Protein AF-A0A9X8HFH2-F1 (afdb_monomer_lite)

Secondary structure (DSSP, 8-state):
--HHHHHHHHHHHHHHHH---SPPP--EEEEETTEEEEE-TT-----TTSPPPPEEEE-SS-HHHHHHHHHHTT-TTEEEEEES--HHHHHHHHHHHHHSTTTEEEE--S---HHHHHHHHHHSSEEE--------PPP-

Foldseek 3Di:
DVVVVVVVVVVVVVVVVVPPPDDADAAEFEDDPLWTFAFDVVQDDPDPPGDPTHTPDTDPDALLVVLLVCVVVVRAAHEYEYEDADPSSLVSVLSSLVSHFLRYEYEYDLCNDPVCVVVNCRSYVYYDYDDPPPPPDDDD

Sequence (140 aa):
MKSLHFWHRVFVHWATAVLDRTMKFRPCIDIHAGVVKQIVGSTLSDDKDAAGPVTNFVSTLRSADYAAMYKRDGLTGGHIIMLGTSEANERAALEALDAFPMGMQIGGASTVPRSSHLTILQAASRVRIVAATSTAGPAM

Organism: Aphanomyces astaci (NCBI:txid112090)

Radius of gyration: 19.95 Å; chains: 1; bounding box: 45×39×64 Å

pLDDT: mean 72.1, std 19.14, range [32.59, 97.5]

InterPro domains:
  IPR011060 Ribulose-phosphate binding barrel [SSF51366] (23-108)
  IPR013785 Aldolase-type TIM barrel [G3DSA:3.20.20.70] (23-138)
  IPR044524 Histidine biosynthesis, HisA-like [PTHR43090] (23-112)

Structure (mmCIF, N/CA/C/O backbone):
data_AF-A0A9X8HFH2-F1
#
_entry.id   AF-A0A9X8HFH2-F1
#
loop_
_atom_site.group_PDB
_atom_site.id
_atom_site.type_symbol
_atom_site.label_atom_id
_atom_site.label_alt_id
_atom_site.label_comp_id
_atom_site.label_asym_id
_atom_site.label_entity_id
_atom_site.label_seq_id
_atom_site.pdbx_PDB_ins_code
_atom_site.Cartn_x
_atom_site.Cartn_y
_atom_site.Cartn_z
_atom_site.occupancy
_atom_site.B_iso_or_equiv
_atom_site.auth_seq_id
_atom_site.auth_comp_id
_atom_site.auth_asym_id
_atom_site.auth_atom_id
_atom_site.pdbx_PDB_model_num
ATOM 1 N N . MET A 1 1 ? -10.003 6.896 53.607 1.00 53.56 1 MET A N 1
ATOM 2 C CA . MET A 1 1 ? -10.725 6.992 52.310 1.00 53.56 1 MET A CA 1
ATOM 3 C C . MET A 1 1 ? -9.822 7.086 51.059 1.00 53.56 1 MET A C 1
ATOM 5 O O . MET A 1 1 ? -10.354 7.128 49.957 1.00 53.56 1 MET A O 1
ATOM 9 N N . LYS A 1 2 ? -8.477 7.050 51.170 1.00 52.19 2 LYS A N 1
ATOM 10 C CA . LYS A 1 2 ? -7.551 7.067 50.009 1.00 52.19 2 LYS A CA 1
ATOM 11 C C . LYS A 1 2 ? -7.217 5.674 49.436 1.00 52.19 2 LYS A C 1
ATOM 13 O O . LYS A 1 2 ? -6.871 5.565 48.269 1.00 52.19 2 LYS A O 1
ATOM 18 N N . SER A 1 3 ? -7.378 4.615 50.235 1.00 55.03 3 SER A N 1
ATOM 19 C CA . SER A 1 3 ? -7.069 3.230 49.834 1.00 55.03 3 SER A CA 1
ATOM 20 C C . SER A 1 3 ? -8.091 2.656 48.839 1.00 55.03 3 SER A C 1
ATOM 22 O O . SER A 1 3 ? -7.709 2.092 47.821 1.00 55.03 3 SER A O 1
ATOM 24 N N . LEU A 1 4 ? -9.393 2.899 49.037 1.00 54.16 4 LEU A N 1
ATOM 25 C CA . LEU A 1 4 ? -10.443 2.347 48.166 1.00 54.16 4 LEU A CA 1
ATOM 26 C C . LEU A 1 4 ? -10.388 2.899 46.721 1.00 54.16 4 LEU A C 1
ATOM 28 O O . LEU A 1 4 ? -10.638 2.171 45.767 1.00 54.16 4 LEU A O 1
ATOM 32 N N . HIS A 1 5 ? -9.963 4.157 46.548 1.00 56.22 5 HIS A N 1
ATOM 33 C CA . HIS A 1 5 ? -9.741 4.771 45.230 1.00 56.22 5 HIS A CA 1
ATOM 34 C C . HIS A 1 5 ? -8.513 4.214 44.492 1.00 56.22 5 HIS A C 1
ATOM 36 O O . HIS A 1 5 ? -8.481 4.219 43.260 1.00 56.22 5 HIS A O 1
ATOM 42 N N . PHE A 1 6 ? -7.505 3.732 45.225 1.00 56.28 6 PHE A N 1
ATOM 43 C CA . PHE A 1 6 ? -6.305 3.138 44.636 1.00 56.28 6 PHE A CA 1
ATOM 44 C C . PHE A 1 6 ? -6.617 1.761 44.038 1.00 56.28 6 PHE A C 1
ATOM 46 O O . PHE A 1 6 ? -6.304 1.504 42.877 1.00 56.28 6 PHE A O 1
ATOM 53 N N . TRP A 1 7 ? -7.342 0.924 44.783 1.00 53.56 7 TRP A N 1
ATOM 54 C CA . TRP A 1 7 ? -7.751 -0.405 44.323 1.00 53.56 7 TRP A CA 1
ATOM 55 C C . TRP A 1 7 ? -8.722 -0.357 43.135 1.00 53.56 7 TRP A C 1
ATOM 57 O O . TRP A 1 7 ? -8.598 -1.167 42.219 1.00 53.56 7 TRP A O 1
ATOM 67 N N . HIS A 1 8 ? -9.611 0.641 43.074 1.00 54.12 8 HIS A N 1
ATOM 68 C CA . HIS A 1 8 ? -10.516 0.811 41.932 1.00 54.12 8 HIS A CA 1
ATOM 69 C C . HIS A 1 8 ? -9.765 1.172 40.631 1.00 54.12 8 HIS A C 1
ATOM 71 O O . HIS A 1 8 ? -10.077 0.634 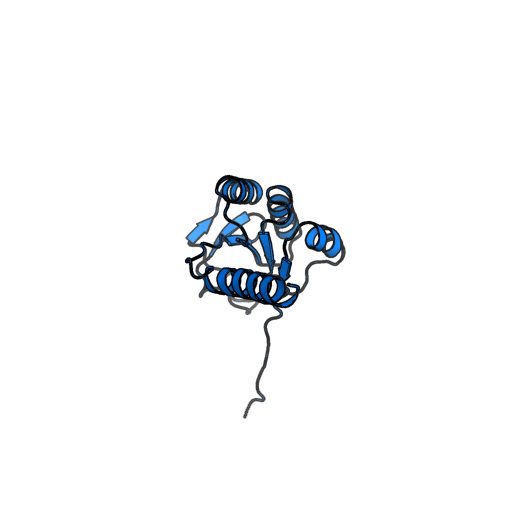39.571 1.00 54.12 8 HIS A O 1
ATOM 77 N N . ARG A 1 9 ? -8.715 2.013 40.693 1.00 53.88 9 ARG A N 1
ATOM 78 C CA . ARG A 1 9 ? -7.888 2.344 39.509 1.00 53.88 9 ARG A CA 1
ATOM 79 C C . ARG A 1 9 ? -7.046 1.165 39.024 1.00 53.88 9 ARG A C 1
ATOM 81 O O . ARG A 1 9 ? -6.927 0.984 37.815 1.00 53.88 9 ARG A O 1
ATOM 88 N N . VAL A 1 10 ? -6.488 0.364 39.934 1.00 57.34 10 VAL A N 1
ATOM 89 C CA . VAL A 1 10 ? -5.696 -0.826 39.568 1.00 57.34 10 VAL A CA 1
ATOM 90 C C . VAL A 1 10 ? -6.580 -1.882 38.900 1.00 57.34 10 VAL A C 1
ATOM 92 O O . VAL A 1 10 ? -6.187 -2.445 37.882 1.00 57.34 10 VAL A O 1
ATOM 95 N N . PHE A 1 11 ? -7.802 -2.093 39.395 1.00 50.78 11 PHE A N 1
ATOM 96 C CA . PHE A 1 11 ? -8.720 -3.084 38.828 1.00 50.78 11 PHE A CA 1
ATOM 97 C C . PHE A 1 11 ? -9.225 -2.696 37.428 1.00 50.78 11 PHE A C 1
ATOM 99 O O . PHE A 1 11 ? -9.243 -3.533 36.530 1.00 50.78 11 PHE A O 1
ATOM 106 N N . VAL A 1 12 ? -9.557 -1.419 37.199 1.00 55.25 12 VAL A N 1
ATOM 107 C CA . VAL A 1 12 ? -10.001 -0.932 35.877 1.00 55.25 12 VAL A CA 1
ATOM 108 C C . VAL A 1 12 ? -8.883 -1.023 34.832 1.00 55.25 12 VAL A C 1
ATOM 110 O O . VAL A 1 12 ? -9.146 -1.415 33.694 1.00 55.25 12 VAL A O 1
ATOM 113 N N . HIS A 1 13 ? -7.635 -0.716 35.206 1.00 51.09 13 HIS A N 1
ATOM 114 C CA . HIS A 1 13 ? -6.486 -0.798 34.295 1.00 51.09 13 HIS A CA 1
ATOM 115 C C . HIS A 1 13 ? -6.073 -2.252 33.999 1.00 51.09 13 HIS A C 1
ATOM 117 O O . HIS A 1 13 ? -5.651 -2.566 32.888 1.00 51.09 13 HIS A O 1
ATOM 123 N N . TRP A 1 14 ? -6.244 -3.164 34.964 1.00 45.94 14 TRP A N 1
ATOM 124 C CA . TRP A 1 14 ? -5.985 -4.592 34.761 1.00 45.94 14 TRP A CA 1
ATOM 125 C C . TRP A 1 14 ? -7.079 -5.261 33.912 1.00 45.94 14 TRP A C 1
ATOM 127 O O . TRP A 1 14 ? -6.773 -6.022 32.998 1.00 45.94 14 TRP A O 1
ATOM 137 N N . ALA A 1 15 ? -8.352 -4.913 34.130 1.00 45.50 15 ALA A N 1
ATOM 138 C CA . ALA A 1 15 ? -9.476 -5.431 33.346 1.00 45.50 15 ALA A CA 1
ATOM 139 C C . ALA A 1 15 ? -9.436 -4.991 31.869 1.00 45.50 15 ALA A C 1
ATOM 141 O O . ALA A 1 15 ? -9.790 -5.772 30.989 1.00 45.50 15 ALA A O 1
ATOM 142 N N . THR A 1 16 ? -8.953 -3.778 31.569 1.00 49.84 16 THR A N 1
ATOM 143 C CA . THR A 1 16 ? -8.787 -3.310 30.177 1.00 49.84 16 THR A CA 1
ATOM 144 C C . THR A 1 16 ? -7.655 -4.026 29.440 1.00 49.84 16 THR A C 1
ATOM 146 O O . THR A 1 16 ? -7.790 -4.299 28.250 1.00 49.84 16 THR A O 1
ATOM 149 N N . ALA A 1 17 ? -6.575 -4.404 30.130 1.00 51.22 17 ALA A N 1
ATOM 150 C CA . ALA A 1 17 ? -5.458 -5.132 29.525 1.00 51.22 17 ALA A CA 1
ATOM 151 C C . ALA A 1 17 ? -5.805 -6.586 29.134 1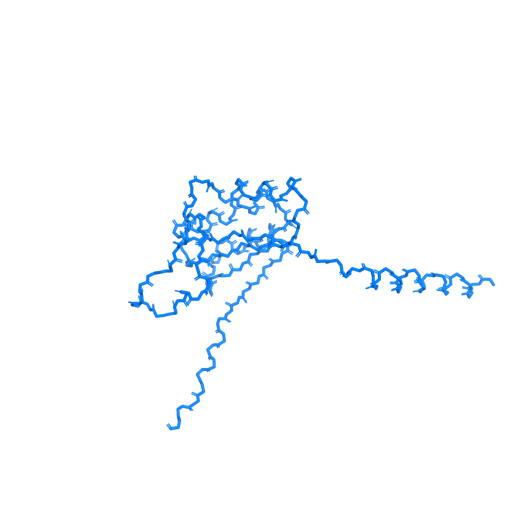.00 51.22 17 ALA A C 1
ATOM 153 O O . ALA A 1 17 ? -5.145 -7.170 28.276 1.00 51.22 17 ALA A O 1
ATOM 154 N N . VAL A 1 18 ? -6.845 -7.176 29.733 1.00 51.81 18 VAL A N 1
ATOM 155 C CA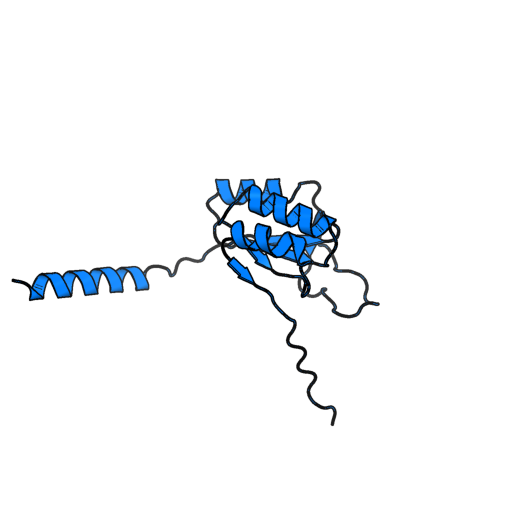 . VAL A 1 18 ? -7.257 -8.574 29.494 1.00 51.81 18 VAL A CA 1
ATOM 156 C C . VAL A 1 18 ? -8.277 -8.713 28.345 1.00 51.81 18 VAL A C 1
ATOM 158 O O . VAL A 1 18 ? -8.477 -9.819 27.841 1.00 51.81 18 VAL A O 1
ATOM 161 N N . LEU A 1 19 ? -8.882 -7.615 27.871 1.00 52.91 19 LEU A N 1
ATOM 162 C CA . LEU A 1 19 ? -10.032 -7.647 26.949 1.00 52.91 19 LEU A CA 1
ATOM 163 C C . LEU A 1 19 ? -9.708 -7.565 25.446 1.00 52.91 19 LEU A C 1
ATOM 165 O O . LEU A 1 19 ? -10.607 -7.745 24.629 1.00 52.91 19 LEU A O 1
ATOM 169 N N . ASP A 1 20 ? -8.454 -7.375 25.036 1.00 58.47 20 ASP A N 1
ATOM 170 C CA . ASP A 1 20 ? -8.099 -7.308 23.609 1.00 58.47 20 ASP A CA 1
ATOM 171 C C . ASP A 1 20 ? -7.672 -8.677 23.043 1.00 58.47 20 ASP A C 1
ATOM 173 O O . ASP A 1 20 ? -6.556 -8.863 22.565 1.00 58.47 20 ASP A O 1
ATOM 177 N N . ARG A 1 21 ? -8.561 -9.677 23.143 1.00 62.81 21 ARG A N 1
ATOM 178 C CA . ARG A 1 21 ? -8.385 -11.021 22.543 1.00 62.81 21 ARG A CA 1
ATOM 179 C C . ARG A 1 21 ? -9.215 -11.229 21.272 1.00 62.81 21 ARG A C 1
ATOM 181 O O . ARG A 1 21 ? -9.457 -12.364 20.868 1.00 62.81 21 ARG A O 1
ATOM 188 N N . THR A 1 22 ? -9.691 -10.153 20.650 1.00 74.19 22 THR A N 1
ATOM 189 C CA . THR A 1 22 ? -10.434 -10.249 19.387 1.00 74.19 22 THR A CA 1
ATOM 190 C C . THR A 1 22 ? -9.459 -10.442 18.225 1.00 74.19 22 THR A C 1
ATOM 192 O O . THR A 1 22 ? -8.397 -9.821 18.182 1.00 74.19 22 THR A O 1
ATOM 195 N N . MET A 1 23 ? -9.787 -11.337 17.288 1.00 79.31 23 MET A N 1
ATOM 196 C CA . MET A 1 23 ? -8.996 -11.512 16.068 1.00 79.31 23 MET A CA 1
ATOM 197 C C . MET A 1 23 ? -8.991 -10.199 15.283 1.00 79.31 23 MET A C 1
ATOM 199 O O . MET A 1 23 ? -10.046 -9.688 14.913 1.00 79.31 23 MET A O 1
ATOM 203 N N . LYS A 1 24 ? -7.798 -9.653 15.029 1.00 80.69 24 LYS A N 1
ATOM 204 C CA . LYS A 1 24 ? -7.621 -8.405 14.281 1.00 80.69 24 LYS A CA 1
ATOM 205 C C . LYS A 1 24 ? -7.209 -8.706 12.856 1.00 80.69 24 LYS A C 1
ATOM 207 O O . LYS A 1 24 ? -6.130 -9.248 12.620 1.00 80.69 24 LYS A O 1
ATOM 212 N N . PHE A 1 25 ? -8.043 -8.297 11.911 1.00 87.00 25 PHE A N 1
ATOM 213 C CA . PHE A 1 25 ? -7.649 -8.261 10.513 1.00 87.00 25 PHE A CA 1
ATOM 214 C C . PHE A 1 25 ? -6.628 -7.136 10.302 1.00 87.00 25 PHE A C 1
ATOM 216 O O . PHE A 1 25 ? -6.873 -5.994 10.688 1.00 87.00 25 PHE A O 1
ATOM 223 N N . ARG A 1 26 ? -5.472 -7.459 9.713 1.00 88.62 26 ARG A N 1
ATOM 224 C CA . ARG A 1 26 ? -4.405 -6.493 9.418 1.00 88.62 26 ARG A CA 1
ATOM 225 C C . ARG A 1 26 ? -4.166 -6.462 7.910 1.00 88.62 26 ARG A C 1
ATOM 227 O O . ARG A 1 26 ? -3.541 -7.393 7.406 1.00 88.62 26 ARG A O 1
ATOM 234 N N . PRO A 1 27 ? -4.647 -5.435 7.194 1.00 91.62 27 PRO A N 1
ATOM 235 C CA . PRO A 1 27 ? -4.535 -5.405 5.741 1.00 91.62 27 PRO A CA 1
ATOM 236 C C . PRO A 1 27 ? -3.077 -5.283 5.271 1.00 91.62 27 PRO A C 1
ATOM 238 O O . PRO A 1 27 ? -2.254 -4.690 5.971 1.00 91.62 27 PRO A O 1
ATOM 241 N N . CYS A 1 28 ? -2.776 -5.810 4.081 1.00 91.12 28 CYS A N 1
ATOM 242 C CA . CYS A 1 28 ? -1.479 -5.676 3.408 1.00 91.12 28 CYS A CA 1
ATOM 243 C C . CYS A 1 28 ? -1.613 -4.872 2.104 1.00 91.12 28 CYS A C 1
ATOM 245 O O . CYS A 1 28 ? -2.639 -4.957 1.425 1.00 91.12 28 CYS A O 1
ATOM 247 N N . ILE A 1 29 ? -0.572 -4.121 1.744 1.00 92.88 29 ILE A N 1
ATOM 248 C CA . ILE A 1 29 ? -0.342 -3.571 0.404 1.00 92.88 29 ILE A CA 1
ATOM 249 C C . ILE A 1 29 ? 1.079 -3.968 -0.007 1.00 92.88 29 ILE A C 1
ATOM 251 O O . ILE A 1 29 ? 2.039 -3.316 0.409 1.00 92.88 29 ILE A O 1
ATOM 255 N N . ASP A 1 30 ? 1.224 -5.022 -0.813 1.00 91.88 30 ASP A N 1
ATOM 256 C CA . ASP A 1 30 ? 2.522 -5.382 -1.391 1.00 91.88 30 ASP A CA 1
ATOM 257 C C . ASP A 1 30 ? 2.756 -4.572 -2.673 1.00 91.88 30 ASP A C 1
ATOM 259 O O . ASP A 1 30 ? 1.922 -4.547 -3.582 1.00 91.88 30 ASP A O 1
ATOM 263 N N . ILE A 1 31 ? 3.897 -3.892 -2.749 1.00 90.69 31 ILE A N 1
ATOM 264 C CA . ILE A 1 31 ? 4.271 -3.000 -3.848 1.00 90.69 31 ILE A CA 1
ATOM 265 C C . ILE A 1 31 ? 5.515 -3.554 -4.530 1.00 90.69 31 ILE A C 1
ATOM 267 O O . ILE A 1 31 ? 6.553 -3.749 -3.896 1.00 90.69 31 ILE A O 1
ATOM 271 N N . HIS A 1 32 ? 5.438 -3.755 -5.843 1.00 88.69 32 HIS A N 1
ATOM 272 C CA . HIS A 1 32 ? 6.580 -4.164 -6.652 1.00 88.69 32 HIS A CA 1
ATOM 273 C C . HIS A 1 32 ? 6.527 -3.511 -8.034 1.00 88.69 32 HIS A C 1
ATOM 275 O O . HIS A 1 32 ? 5.503 -3.586 -8.710 1.00 88.69 32 HIS A O 1
ATOM 281 N N . ALA A 1 33 ? 7.634 -2.899 -8.463 1.00 88.50 33 ALA A N 1
ATOM 282 C CA . ALA A 1 33 ? 7.728 -2.095 -9.685 1.00 88.50 33 ALA A CA 1
ATOM 283 C C . ALA A 1 33 ? 6.658 -0.981 -9.773 1.00 88.50 33 ALA A C 1
ATOM 285 O O . ALA A 1 33 ? 6.091 -0.727 -10.832 1.00 88.50 33 ALA A O 1
ATOM 286 N N . GLY A 1 34 ? 6.360 -0.333 -8.642 1.00 89.06 34 GLY A N 1
ATOM 287 C CA . GLY A 1 34 ? 5.410 0.779 -8.540 1.00 89.06 34 GLY A CA 1
ATOM 288 C C . GLY A 1 34 ? 3.931 0.395 -8.593 1.00 89.06 34 GLY A C 1
ATOM 289 O O . GLY A 1 34 ? 3.084 1.281 -8.564 1.00 89.06 34 GLY A O 1
ATOM 290 N N . VAL A 1 35 ? 3.606 -0.898 -8.653 1.00 92.44 35 VAL A N 1
ATOM 291 C CA . VAL A 1 35 ? 2.220 -1.380 -8.698 1.00 92.44 35 VAL A CA 1
ATOM 292 C C . VAL A 1 35 ? 1.901 -2.252 -7.493 1.00 92.44 35 VAL A C 1
ATOM 294 O O . VAL A 1 35 ? 2.772 -2.947 -6.962 1.00 92.44 35 VAL A O 1
ATOM 297 N N . VAL A 1 36 ? 0.635 -2.226 -7.076 1.00 93.06 36 VAL A N 1
ATOM 298 C CA . VAL A 1 36 ? 0.135 -3.114 -6.026 1.00 93.06 36 VAL A CA 1
ATOM 299 C C . VAL A 1 36 ? -0.016 -4.511 -6.606 1.00 93.06 36 VAL A C 1
ATOM 301 O O . VAL A 1 36 ? -0.684 -4.706 -7.626 1.00 93.06 36 VAL A O 1
ATOM 304 N N . LYS A 1 37 ? 0.602 -5.491 -5.957 1.00 90.69 37 LYS A N 1
ATOM 305 C CA . LYS A 1 37 ? 0.524 -6.894 -6.354 1.00 90.69 37 LYS A CA 1
ATOM 306 C C . LYS A 1 37 ? 0.053 -7.733 -5.179 1.00 90.69 37 LYS A C 1
ATOM 308 O O . LYS A 1 37 ? 0.325 -7.409 -4.037 1.00 90.69 37 LYS A O 1
ATOM 313 N N . GLN A 1 38 ? -0.627 -8.832 -5.464 1.00 85.31 38 GLN A N 1
ATOM 314 C CA . GLN A 1 38 ? -0.786 -9.915 -4.505 1.00 85.31 38 GLN A CA 1
ATOM 315 C C . GLN A 1 38 ? 0.243 -10.977 -4.862 1.00 85.31 38 GLN A C 1
ATOM 317 O O . GLN A 1 38 ? 0.163 -11.583 -5.935 1.00 85.31 38 GLN A O 1
ATOM 322 N N . ILE A 1 39 ? 1.213 -11.191 -3.984 1.00 76.88 39 ILE A N 1
ATOM 323 C CA . ILE A 1 39 ? 2.307 -12.131 -4.229 1.00 76.88 39 ILE A CA 1
ATOM 324 C C . ILE A 1 39 ? 2.032 -13.443 -3.511 1.00 76.88 39 ILE A C 1
ATOM 326 O O . ILE A 1 39 ? 1.432 -13.480 -2.437 1.00 76.88 39 ILE A O 1
ATOM 330 N N . VAL A 1 40 ? 2.458 -14.543 -4.126 1.00 74.94 40 VAL A N 1
ATOM 331 C CA . VAL A 1 40 ? 2.460 -15.846 -3.467 1.00 74.94 40 VAL A CA 1
ATOM 332 C C . VAL A 1 40 ? 3.652 -15.874 -2.517 1.00 74.94 40 VAL A C 1
ATOM 334 O O . VAL A 1 40 ? 4.800 -15.919 -2.960 1.00 74.94 40 VAL A O 1
ATOM 337 N N . GLY A 1 41 ? 3.382 -15.827 -1.211 1.00 60.53 41 GLY A N 1
ATOM 338 C CA . GLY A 1 41 ? 4.393 -15.591 -0.171 1.00 60.53 41 GLY A CA 1
ATOM 339 C C . GLY A 1 41 ? 5.583 -16.562 -0.139 1.00 60.53 41 GLY A C 1
ATOM 340 O O . GLY A 1 41 ? 6.607 -16.220 0.436 1.00 60.53 41 GLY A O 1
ATOM 341 N N . SER A 1 42 ? 5.497 -17.732 -0.777 1.00 61.44 42 SER A N 1
ATOM 342 C CA . SER A 1 42 ? 6.591 -18.712 -0.876 1.00 61.44 42 SER A CA 1
ATOM 343 C C . SER A 1 42 ? 7.547 -18.501 -2.060 1.00 61.44 42 SER A C 1
ATOM 345 O O . SER A 1 42 ? 8.455 -19.303 -2.243 1.00 61.44 42 SER A O 1
ATOM 347 N N . THR A 1 43 ? 7.348 -17.464 -2.881 1.00 58.56 43 THR A N 1
ATOM 348 C CA . THR A 1 43 ? 8.107 -17.261 -4.138 1.00 58.56 43 THR A CA 1
ATOM 349 C C . THR A 1 43 ? 9.080 -16.085 -4.109 1.00 58.56 43 THR A C 1
ATOM 351 O O . THR A 1 43 ? 9.717 -15.778 -5.113 1.00 58.56 43 THR A O 1
ATOM 354 N N . LEU A 1 44 ? 9.208 -15.420 -2.960 1.00 61.62 44 LEU A N 1
ATOM 355 C CA . LEU A 1 44 ? 10.241 -14.416 -2.734 1.00 61.62 44 LEU A CA 1
ATOM 356 C C . LEU A 1 44 ? 11.586 -15.134 -2.586 1.00 61.62 44 LEU A C 1
ATOM 358 O O . LEU A 1 44 ? 11.836 -15.754 -1.557 1.00 61.62 44 LEU A O 1
ATOM 362 N N . SER A 1 45 ? 12.415 -15.075 -3.628 1.00 61.09 45 SER A N 1
ATOM 363 C CA . SER A 1 45 ? 13.795 -15.561 -3.588 1.00 61.09 45 SER A CA 1
ATOM 364 C C . SER A 1 45 ? 14.759 -14.384 -3.452 1.00 61.09 45 SER A C 1
ATOM 366 O O . SER A 1 45 ? 14.574 -13.356 -4.107 1.00 61.09 45 SER A O 1
ATOM 368 N N . ASP A 1 46 ? 15.789 -14.544 -2.622 1.00 59.94 46 ASP A N 1
ATOM 369 C CA . ASP A 1 46 ? 16.864 -13.553 -2.461 1.00 59.94 46 ASP A CA 1
ATOM 370 C C . ASP A 1 46 ? 17.914 -13.638 -3.591 1.00 59.94 46 ASP A C 1
ATOM 372 O O . ASP A 1 46 ? 18.769 -12.756 -3.724 1.00 59.94 46 ASP A O 1
ATOM 376 N N . ASP A 1 47 ? 17.835 -14.677 -4.431 1.00 62.22 47 ASP A N 1
ATOM 377 C CA . ASP A 1 47 ? 18.706 -14.868 -5.590 1.00 62.22 47 ASP A CA 1
ATOM 378 C C . ASP A 1 47 ? 18.422 -13.825 -6.675 1.00 62.22 47 ASP A C 1
ATOM 380 O O . ASP A 1 47 ? 17.315 -13.726 -7.207 1.00 62.22 47 ASP A O 1
ATOM 384 N N . LYS A 1 48 ? 19.458 -13.072 -7.062 1.00 55.75 48 LYS A N 1
ATOM 385 C CA . LYS A 1 48 ? 19.360 -12.041 -8.111 1.00 55.75 48 LYS A CA 1
ATOM 386 C C . LYS A 1 48 ? 19.031 -12.602 -9.498 1.00 55.75 48 LYS A C 1
ATOM 388 O O . LYS A 1 48 ? 18.535 -11.849 -10.332 1.00 55.75 48 LYS A O 1
ATOM 393 N N . ASP A 1 49 ? 19.275 -13.895 -9.703 1.00 58.94 49 ASP A N 1
ATOM 394 C CA . ASP A 1 49 ? 19.024 -14.618 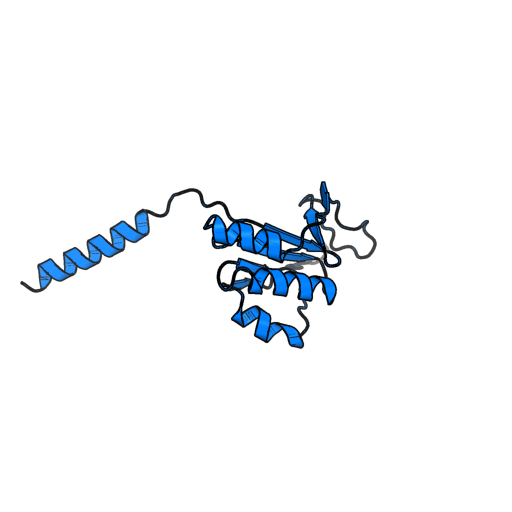-10.953 1.00 58.94 49 ASP A CA 1
ATOM 395 C C . ASP A 1 49 ? 17.727 -15.447 -10.915 1.00 58.94 49 ASP A C 1
ATOM 397 O O . ASP A 1 49 ? 17.366 -16.087 -11.906 1.00 58.94 49 ASP A O 1
ATOM 401 N N . ALA A 1 50 ? 17.004 -15.456 -9.788 1.00 62.56 50 ALA A N 1
ATOM 402 C CA . ALA A 1 50 ? 15.715 -16.126 -9.712 1.00 62.56 50 ALA A CA 1
ATOM 403 C C . ALA A 1 50 ? 14.662 -15.379 -10.542 1.00 62.56 50 AL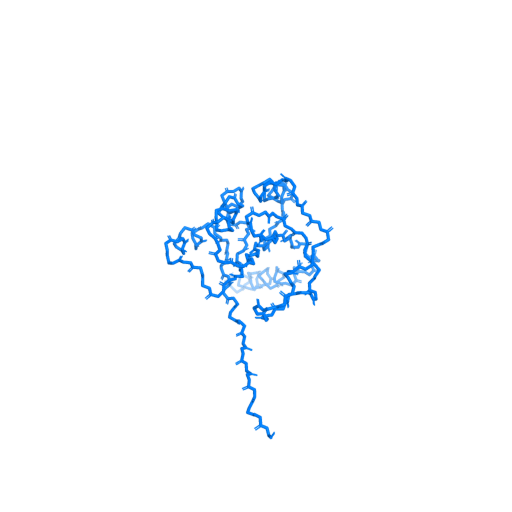A A C 1
ATOM 405 O O . ALA A 1 50 ? 14.659 -14.149 -10.642 1.00 62.56 50 ALA A O 1
ATOM 406 N N . ALA A 1 51 ? 13.720 -16.137 -11.110 1.00 62.44 51 ALA A N 1
ATOM 407 C CA . ALA A 1 51 ? 12.512 -15.554 -11.677 1.00 62.44 51 ALA A CA 1
ATOM 408 C C . ALA A 1 51 ? 11.847 -14.663 -10.611 1.00 62.44 51 ALA A C 1
ATOM 410 O O . ALA A 1 51 ? 11.729 -15.068 -9.455 1.00 62.44 51 ALA A O 1
ATOM 411 N N . GLY A 1 52 ? 11.464 -13.437 -10.989 1.00 64.94 52 GLY A N 1
ATOM 412 C CA . GLY A 1 52 ? 10.861 -12.468 -10.069 1.00 64.94 52 GLY A CA 1
ATOM 413 C C . GLY A 1 52 ? 9.631 -13.020 -9.327 1.00 64.94 52 GLY A C 1
ATOM 414 O O . GLY A 1 52 ? 9.093 -14.061 -9.709 1.00 64.94 52 GLY A O 1
ATOM 415 N N . PRO A 1 53 ? 9.149 -12.325 -8.279 1.00 67.88 53 PRO A N 1
ATOM 416 C CA . PRO A 1 53 ? 8.102 -12.847 -7.404 1.00 67.88 53 PRO A CA 1
ATOM 417 C C . PRO A 1 53 ? 6.861 -13.263 -8.198 1.00 67.88 53 PRO A C 1
ATOM 419 O O . PRO A 1 53 ? 6.371 -12.508 -9.044 1.00 67.88 53 PRO A O 1
ATOM 422 N N . VAL A 1 54 ? 6.331 -14.451 -7.903 1.00 76.56 54 VAL A N 1
ATOM 423 C CA . VAL A 1 54 ? 5.123 -14.957 -8.559 1.00 76.56 54 VAL A CA 1
ATOM 424 C C . VAL A 1 54 ? 3.917 -14.208 -8.011 1.00 76.56 54 VAL A C 1
ATOM 426 O O . VAL A 1 54 ? 3.686 -14.128 -6.801 1.00 76.56 54 VAL A O 1
ATOM 429 N N . THR A 1 55 ? 3.126 -13.648 -8.919 1.00 74.62 55 THR A N 1
ATOM 430 C CA . THR A 1 55 ? 1.988 -12.795 -8.581 1.00 74.62 55 THR A CA 1
ATOM 431 C C . THR A 1 55 ? 0.686 -13.512 -8.886 1.00 74.62 55 THR A C 1
ATOM 433 O O . THR A 1 55 ? 0.471 -13.937 -10.018 1.00 74.62 55 THR A O 1
ATOM 436 N N . ASN A 1 56 ? -0.207 -13.573 -7.903 1.00 80.19 56 ASN A N 1
ATOM 437 C CA . ASN A 1 56 ? -1.587 -14.015 -8.102 1.00 80.19 56 ASN A CA 1
ATOM 438 C C . ASN A 1 56 ? -2.434 -12.929 -8.769 1.00 80.19 56 ASN A C 1
ATOM 440 O O . ASN A 1 56 ? -3.370 -13.227 -9.504 1.00 80.19 56 ASN A O 1
ATOM 444 N N . PHE A 1 57 ? -2.124 -11.665 -8.487 1.00 83.75 57 PHE A N 1
ATOM 445 C CA . PHE A 1 57 ? -2.872 -10.531 -9.003 1.00 83.75 57 PHE A CA 1
ATOM 446 C C . PHE A 1 57 ? -1.969 -9.306 -9.121 1.00 83.75 57 PHE A C 1
ATOM 448 O O . PHE A 1 57 ? -1.120 -9.065 -8.261 1.00 83.75 57 PHE A O 1
ATOM 455 N N . VAL A 1 58 ? -2.175 -8.526 -10.177 1.00 88.62 58 VAL A N 1
ATOM 456 C CA . VAL A 1 58 ? -1.573 -7.203 -10.358 1.00 88.62 58 VAL A CA 1
ATOM 457 C C . VAL A 1 58 ? -2.721 -6.217 -10.463 1.00 88.62 58 VAL A C 1
ATOM 459 O O . VAL A 1 58 ? -3.583 -6.363 -11.326 1.00 88.62 58 VAL A O 1
ATOM 462 N N . SER A 1 59 ? -2.752 -5.242 -9.561 1.00 90.88 59 SER A N 1
ATOM 463 C CA . SER A 1 59 ? -3.844 -4.282 -9.515 1.00 90.88 59 SER A CA 1
ATOM 464 C C . SER A 1 59 ? -3.667 -3.167 -10.536 1.00 90.88 59 SER A C 1
ATOM 466 O O . SER A 1 59 ? -2.560 -2.681 -10.763 1.00 90.88 59 SER A O 1
ATOM 468 N N . THR A 1 60 ? -4.786 -2.719 -11.099 1.00 92.50 60 THR A N 1
ATOM 469 C CA . THR A 1 60 ? -4.880 -1.453 -11.835 1.00 92.50 60 THR A CA 1
ATOM 470 C C . THR A 1 60 ? -5.126 -0.260 -10.909 1.00 92.50 60 THR A C 1
ATOM 472 O O . THR A 1 60 ? -5.026 0.881 -11.353 1.00 92.50 60 THR A O 1
ATOM 475 N N . LEU A 1 61 ? -5.487 -0.503 -9.645 1.00 94.19 61 LEU A N 1
ATOM 476 C CA . LEU A 1 61 ? -5.702 0.535 -8.639 1.00 94.19 61 LEU A CA 1
ATOM 477 C C . LEU A 1 61 ? -4.382 0.942 -7.990 1.00 94.19 61 LEU A C 1
ATOM 479 O O . LEU A 1 61 ? -3.448 0.142 -7.866 1.00 94.19 61 LEU A O 1
ATOM 483 N N . ARG A 1 62 ? -4.324 2.190 -7.528 1.00 96.00 62 ARG A N 1
ATOM 484 C CA . ARG A 1 62 ? -3.157 2.713 -6.823 1.00 96.00 62 ARG A CA 1
ATOM 485 C C . ARG A 1 62 ? -3.174 2.247 -5.375 1.00 96.00 62 ARG A C 1
ATOM 487 O O . ARG A 1 62 ? -4.217 1.956 -4.789 1.00 96.00 62 ARG A O 1
ATOM 494 N N . SER A 1 63 ? -2.003 2.251 -4.760 1.00 95.75 63 SER A N 1
ATOM 495 C CA . SER A 1 63 ? -1.817 1.969 -3.335 1.00 95.75 63 SER A CA 1
ATOM 496 C C . SER A 1 63 ? -2.651 2.895 -2.433 1.00 95.75 63 SER A C 1
ATOM 498 O O . SER A 1 63 ? -3.225 2.430 -1.447 1.00 95.75 63 SER A O 1
ATOM 500 N N . ALA A 1 64 ? -2.798 4.173 -2.805 1.00 96.44 64 ALA A N 1
ATOM 501 C CA . ALA A 1 64 ? -3.667 5.134 -2.122 1.00 96.44 64 ALA A CA 1
ATOM 502 C C . ALA A 1 64 ? -5.134 4.688 -2.069 1.00 96.44 64 ALA A C 1
ATOM 504 O O . ALA A 1 64 ? -5.795 4.880 -1.049 1.00 96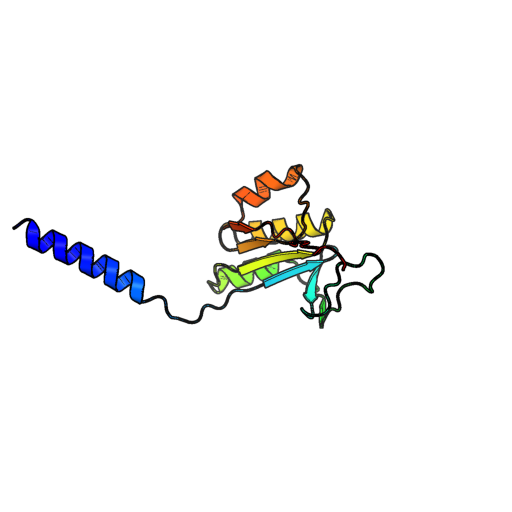.44 64 ALA A O 1
ATOM 505 N N . ASP A 1 65 ? -5.641 4.072 -3.140 1.00 97.50 65 ASP A N 1
ATOM 506 C CA . ASP A 1 65 ? -7.047 3.676 -3.233 1.00 97.50 65 ASP A CA 1
ATOM 507 C C . ASP A 1 65 ? -7.346 2.547 -2.221 1.00 97.50 65 ASP A C 1
ATOM 509 O O . ASP A 1 65 ? -8.354 2.584 -1.511 1.00 97.50 65 ASP A O 1
ATOM 513 N N . TYR A 1 66 ? -6.411 1.602 -2.057 1.00 96.38 66 TYR A N 1
ATOM 514 C CA . TYR A 1 66 ? -6.482 0.564 -1.020 1.00 96.38 66 TYR A CA 1
ATOM 515 C C . TYR A 1 66 ? -6.345 1.132 0.394 1.00 96.38 66 TYR A C 1
ATOM 517 O O . TYR A 1 66 ? -7.121 0.779 1.279 1.00 96.38 66 TYR A O 1
ATOM 525 N N . ALA A 1 67 ? -5.386 2.029 0.623 1.00 95.62 67 ALA A N 1
ATOM 526 C CA . ALA A 1 67 ? -5.199 2.645 1.934 1.00 95.62 67 ALA A CA 1
ATOM 527 C C . ALA A 1 67 ? -6.427 3.468 2.364 1.00 95.62 67 ALA A C 1
ATOM 529 O O . ALA A 1 67 ? -6.860 3.376 3.515 1.00 95.62 67 ALA A O 1
ATOM 530 N N . ALA A 1 68 ? -7.041 4.210 1.438 1.00 96.88 68 ALA A N 1
ATOM 531 C CA . ALA A 1 68 ? -8.284 4.936 1.678 1.00 96.88 68 ALA A CA 1
ATOM 532 C C . ALA A 1 68 ? -9.447 3.990 2.017 1.00 96.88 68 ALA A C 1
ATOM 534 O O . ALA A 1 68 ? -10.223 4.272 2.933 1.00 96.88 68 ALA A O 1
ATOM 535 N N . MET A 1 69 ? -9.542 2.847 1.330 1.00 97.06 69 MET A N 1
ATOM 536 C CA . MET A 1 69 ? -10.514 1.798 1.644 1.00 97.06 69 MET A CA 1
ATOM 537 C C . MET A 1 69 ? -10.311 1.258 3.067 1.00 97.06 69 MET A C 1
ATOM 539 O O . MET A 1 69 ? -11.251 1.252 3.858 1.00 97.06 69 MET A O 1
ATOM 543 N N . TYR A 1 70 ? -9.081 0.892 3.437 1.00 95.81 70 TYR A N 1
ATOM 544 C CA . TYR A 1 70 ? -8.768 0.397 4.782 1.00 95.81 70 TYR A CA 1
ATOM 545 C C . TYR A 1 70 ? -9.068 1.425 5.873 1.00 95.81 70 TYR A C 1
ATOM 547 O O . TYR A 1 70 ? -9.578 1.068 6.934 1.00 95.81 70 TYR A O 1
ATOM 555 N N . LYS A 1 71 ? -8.798 2.706 5.602 1.00 95.31 71 LYS A N 1
ATOM 556 C CA . LYS A 1 71 ? -9.142 3.811 6.499 1.00 95.31 71 LYS A CA 1
ATOM 557 C C . LYS A 1 71 ? -10.644 3.921 6.714 1.00 95.31 71 LYS A C 1
ATOM 559 O O . LYS A 1 71 ? -11.083 4.007 7.858 1.00 95.31 71 LYS A O 1
ATOM 564 N N . ARG A 1 72 ? -11.421 3.914 5.627 1.00 96.69 72 ARG A N 1
ATOM 565 C CA . ARG A 1 72 ? -12.889 3.972 5.672 1.00 96.69 72 ARG A CA 1
ATOM 566 C C . ARG A 1 72 ? -13.464 2.810 6.483 1.00 96.69 72 ARG A C 1
ATOM 568 O O . ARG A 1 72 ? -14.394 3.016 7.254 1.00 96.69 72 ARG A O 1
ATOM 575 N N . ASP A 1 73 ? -12.874 1.629 6.344 1.00 95.19 73 ASP A N 1
ATOM 576 C CA . ASP A 1 73 ? -13.336 0.408 7.003 1.00 95.19 73 ASP A CA 1
ATOM 577 C C . ASP A 1 73 ? -12.768 0.249 8.437 1.00 95.19 73 ASP A C 1
ATOM 579 O O . ASP A 1 73 ? -13.043 -0.738 9.115 1.00 95.19 73 ASP A O 1
ATOM 583 N N . GLY A 1 74 ? -11.975 1.213 8.930 1.00 93.44 74 GLY A N 1
ATOM 584 C CA . GLY A 1 74 ? -11.425 1.214 10.294 1.00 93.44 74 GLY A CA 1
ATOM 585 C C . GLY A 1 74 ? -10.310 0.188 10.541 1.00 93.44 74 GLY A C 1
ATOM 586 O O . GLY A 1 74 ? -9.993 -0.129 11.690 1.00 93.44 74 GLY A O 1
ATOM 587 N N . LEU A 1 75 ? -9.694 -0.337 9.479 1.00 92.75 75 LEU A N 1
ATOM 588 C CA . LEU A 1 75 ? -8.706 -1.413 9.538 1.00 92.75 75 LEU A CA 1
ATOM 589 C C . LEU A 1 75 ? -7.304 -0.870 9.839 1.00 92.75 75 LEU A C 1
ATOM 591 O O . LEU A 1 75 ? -6.504 -0.597 8.945 1.00 92.75 75 LEU A O 1
ATOM 595 N N . THR A 1 76 ? -7.000 -0.707 11.124 1.00 90.06 76 THR A N 1
ATOM 596 C CA . THR A 1 76 ? -5.721 -0.146 11.589 1.00 90.06 76 THR A CA 1
ATOM 597 C C . THR A 1 76 ? -4.615 -1.190 11.739 1.00 90.06 76 THR A C 1
ATOM 599 O O . THR A 1 76 ? -4.845 -2.384 11.942 1.00 90.06 76 THR A O 1
ATOM 602 N N . GLY A 1 77 ? -3.365 -0.730 11.670 1.00 87.25 77 GLY A N 1
ATOM 603 C CA . GLY A 1 77 ? -2.202 -1.595 11.818 1.00 87.25 77 GLY A CA 1
ATOM 604 C C . GLY A 1 77 ? -1.906 -2.435 10.574 1.00 87.25 77 GLY A C 1
ATOM 605 O O . GLY A 1 77 ? -1.194 -3.440 10.670 1.00 87.25 77 GLY A O 1
ATOM 606 N N . GLY A 1 78 ? -2.415 -2.043 9.409 1.00 88.94 78 GLY A N 1
ATOM 607 C CA . GLY A 1 78 ? -2.017 -2.665 8.154 1.00 88.94 78 GLY A CA 1
ATOM 608 C C . GLY A 1 78 ? -0.526 -2.490 7.860 1.00 88.94 78 GLY A C 1
ATOM 609 O O . GLY A 1 78 ? 0.177 -1.745 8.546 1.00 88.94 78 GLY A O 1
ATOM 610 N N . HIS A 1 79 ? -0.030 -3.208 6.861 1.00 89.44 79 HIS A N 1
ATOM 611 C CA . HIS A 1 79 ? 1.365 -3.187 6.437 1.00 89.44 79 HIS A CA 1
ATOM 612 C C . HIS A 1 79 ? 1.475 -2.850 4.950 1.00 89.44 79 HIS A C 1
ATOM 614 O O . HIS A 1 79 ? 0.713 -3.346 4.130 1.00 89.44 79 HIS A O 1
ATOM 620 N N . ILE A 1 80 ? 2.423 -1.985 4.621 1.00 90.75 80 ILE A N 1
ATOM 621 C CA . ILE A 1 80 ? 2.866 -1.667 3.271 1.00 90.75 80 ILE A CA 1
ATOM 622 C C . ILE A 1 80 ? 4.221 -2.345 3.122 1.00 90.75 80 ILE A C 1
ATOM 624 O O . ILE A 1 80 ? 5.140 -2.048 3.891 1.00 90.75 80 ILE A O 1
ATOM 628 N N . ILE A 1 81 ? 4.338 -3.270 2.176 1.00 88.06 81 ILE A N 1
ATOM 629 C CA . ILE A 1 81 ? 5.571 -4.016 1.931 1.00 88.06 81 ILE A CA 1
ATOM 630 C C . ILE A 1 81 ? 6.130 -3.600 0.579 1.00 88.06 81 ILE A C 1
ATOM 632 O O . ILE A 1 81 ? 5.533 -3.860 -0.462 1.00 88.06 81 ILE A O 1
ATOM 636 N N . MET A 1 82 ? 7.291 -2.951 0.590 1.00 86.75 82 MET A N 1
ATOM 637 C CA . MET A 1 82 ? 8.007 -2.604 -0.634 1.00 86.75 82 MET A CA 1
ATOM 638 C C . MET A 1 82 ? 8.973 -3.720 -1.021 1.00 86.75 82 MET A C 1
ATOM 640 O O . MET A 1 82 ? 9.908 -4.045 -0.285 1.00 86.75 82 MET A O 1
ATOM 644 N N . LEU A 1 83 ? 8.780 -4.273 -2.213 1.00 84.00 83 LEU A N 1
ATOM 645 C CA . LEU A 1 83 ? 9.644 -5.295 -2.786 1.00 84.00 83 LEU A CA 1
ATOM 646 C C . LEU A 1 83 ? 10.543 -4.659 -3.840 1.00 84.00 83 LEU A C 1
ATOM 648 O O . LEU A 1 83 ? 10.165 -4.478 -5.003 1.00 84.00 83 LEU A O 1
ATOM 652 N N . GLY A 1 84 ? 11.740 -4.287 -3.395 1.00 80.25 84 GLY A N 1
ATOM 653 C CA . GLY A 1 84 ? 12.734 -3.550 -4.171 1.00 80.25 84 GLY A CA 1
ATOM 654 C C . GLY A 1 84 ? 12.771 -2.058 -3.831 1.00 80.25 84 GLY A C 1
ATOM 655 O O . GLY A 1 84 ? 11.848 -1.514 -3.228 1.00 80.25 84 GLY A O 1
ATOM 656 N N . THR A 1 85 ? 13.850 -1.399 -4.245 1.00 80.38 85 THR A N 1
ATOM 657 C CA . THR A 1 85 ? 14.223 -0.028 -3.846 1.00 80.38 85 THR A CA 1
ATOM 658 C C . THR A 1 85 ? 13.952 1.031 -4.919 1.00 80.38 85 THR A C 1
ATOM 660 O O . THR A 1 85 ? 14.503 2.125 -4.855 1.00 80.38 85 THR A O 1
ATOM 663 N N . SER A 1 86 ? 13.149 0.719 -5.941 1.00 83.88 86 SER A N 1
ATOM 664 C CA . SER A 1 86 ? 12.868 1.677 -7.021 1.00 83.88 86 SER A CA 1
ATOM 665 C C . SER A 1 86 ? 12.105 2.910 -6.516 1.00 83.88 86 SER A C 1
ATOM 667 O O . SER A 1 86 ? 11.227 2.784 -5.662 1.00 83.88 86 SER A O 1
ATOM 669 N N . GLU A 1 87 ? 12.359 4.081 -7.106 1.00 85.38 87 GLU A N 1
ATOM 670 C CA . GLU A 1 87 ? 11.610 5.317 -6.807 1.00 85.38 87 GLU A CA 1
ATOM 671 C C . GLU A 1 87 ? 10.099 5.152 -7.037 1.00 85.38 87 GLU A C 1
ATOM 673 O O . GLU A 1 87 ? 9.275 5.737 -6.337 1.00 85.38 87 GLU A O 1
ATOM 678 N N . ALA A 1 88 ? 9.710 4.304 -7.994 1.00 89.44 88 ALA A N 1
ATOM 679 C CA . ALA A 1 88 ? 8.311 3.980 -8.241 1.00 89.44 88 ALA A CA 1
ATOM 680 C C . ALA A 1 88 ? 7.658 3.259 -7.048 1.00 89.44 88 ALA A C 1
ATOM 682 O O . ALA A 1 88 ? 6.517 3.570 -6.708 1.00 89.44 88 ALA A O 1
ATOM 683 N N . ASN A 1 89 ? 8.374 2.334 -6.392 1.00 89.06 89 ASN A N 1
ATOM 684 C CA . ASN A 1 89 ? 7.887 1.679 -5.173 1.00 89.06 89 ASN A CA 1
ATOM 685 C C . ASN A 1 89 ? 7.743 2.681 -4.031 1.00 89.06 89 ASN A C 1
ATOM 687 O O . ASN A 1 89 ? 6.740 2.662 -3.323 1.00 89.06 89 ASN A O 1
ATOM 691 N N . GLU A 1 90 ? 8.742 3.545 -3.866 1.00 86.31 90 GLU A N 1
ATOM 692 C CA . GLU A 1 90 ? 8.745 4.557 -2.817 1.00 86.31 90 GLU A CA 1
ATOM 693 C C . GLU A 1 90 ? 7.561 5.515 -2.964 1.00 86.31 90 GLU A C 1
ATOM 695 O O . GLU A 1 90 ? 6.798 5.701 -2.019 1.00 86.31 90 GLU A O 1
ATOM 700 N N . ARG A 1 91 ? 7.354 6.058 -4.168 1.00 89.69 91 ARG A N 1
ATOM 701 C CA . ARG A 1 91 ? 6.218 6.935 -4.464 1.00 89.69 91 ARG A CA 1
ATOM 702 C C . ARG A 1 91 ? 4.884 6.252 -4.173 1.00 89.69 91 ARG A C 1
ATOM 704 O O . ARG A 1 91 ? 4.039 6.838 -3.508 1.00 89.69 91 ARG A O 1
ATOM 711 N N . ALA A 1 92 ? 4.709 5.003 -4.604 1.00 92.62 92 ALA A N 1
ATOM 712 C CA . ALA A 1 92 ? 3.493 4.251 -4.309 1.00 92.62 92 ALA A CA 1
ATOM 713 C C . ALA A 1 92 ? 3.316 4.009 -2.796 1.00 92.62 92 ALA A C 1
ATOM 715 O O . ALA A 1 92 ? 2.199 4.057 -2.283 1.00 92.62 92 ALA A O 1
ATOM 716 N N . ALA A 1 93 ? 4.390 3.773 -2.044 1.00 90.69 93 ALA A N 1
ATOM 717 C CA . ALA A 1 93 ? 4.287 3.616 -0.598 1.00 90.69 93 ALA A CA 1
ATOM 718 C C . ALA A 1 93 ? 3.892 4.928 0.097 1.00 90.69 93 ALA A C 1
ATOM 720 O O . ALA A 1 93 ? 3.024 4.914 0.971 1.00 90.69 93 ALA A O 1
ATOM 721 N N . LEU A 1 94 ? 4.473 6.054 -0.327 1.00 90.19 94 LEU A N 1
ATOM 722 C CA . LEU A 1 94 ? 4.109 7.390 0.150 1.00 90.19 94 LEU A CA 1
ATOM 723 C C . LEU A 1 94 ? 2.640 7.712 -0.145 1.00 90.19 94 LEU A C 1
ATOM 725 O O . LEU A 1 94 ? 1.923 8.114 0.762 1.00 90.19 94 LEU A O 1
ATOM 729 N N . GLU A 1 95 ? 2.152 7.421 -1.353 1.00 93.62 95 GLU A N 1
ATOM 730 C CA . GLU A 1 95 ? 0.739 7.599 -1.720 1.00 93.62 95 GLU A CA 1
ATOM 731 C C . GLU A 1 95 ? -0.222 6.853 -0.769 1.00 93.62 95 GLU A C 1
ATOM 733 O O . GLU A 1 95 ? -1.269 7.381 -0.388 1.00 93.62 95 GLU A O 1
ATOM 738 N N . ALA A 1 96 ? 0.129 5.636 -0.339 1.00 93.44 96 ALA A N 1
ATOM 739 C CA . ALA A 1 96 ? -0.662 4.894 0.645 1.00 93.44 96 ALA A CA 1
ATOM 740 C C . ALA A 1 96 ? -0.575 5.491 2.057 1.00 93.44 96 ALA A C 1
ATOM 742 O O . ALA A 1 96 ? -1.586 5.548 2.763 1.00 93.44 96 ALA A O 1
ATOM 743 N N . LEU A 1 97 ? 0.613 5.930 2.477 1.00 91.25 97 LEU A N 1
ATOM 744 C CA . LEU A 1 97 ? 0.808 6.580 3.774 1.00 91.25 97 LEU A CA 1
ATOM 745 C C . LEU A 1 97 ? 0.051 7.912 3.860 1.00 91.25 97 LEU A C 1
ATOM 747 O O . LEU A 1 97 ? -0.583 8.172 4.879 1.00 91.25 97 LEU A O 1
ATOM 751 N N . ASP A 1 98 ? 0.033 8.701 2.787 1.00 92.12 98 ASP A N 1
ATOM 752 C CA . ASP A 1 98 ? -0.710 9.962 2.706 1.00 92.12 98 ASP A CA 1
ATOM 753 C C . ASP A 1 98 ? -2.228 9.735 2.749 1.00 92.12 98 ASP A C 1
ATOM 755 O O . ASP A 1 98 ? -2.969 10.493 3.381 1.00 92.12 98 ASP A O 1
ATOM 759 N N . ALA A 1 99 ? -2.713 8.658 2.124 1.00 95.19 99 ALA A N 1
ATOM 760 C CA . ALA A 1 99 ? -4.128 8.291 2.154 1.00 95.19 99 ALA A CA 1
ATOM 761 C C . ALA A 1 99 ? -4.583 7.793 3.541 1.00 95.19 99 ALA A C 1
ATOM 763 O O . ALA A 1 99 ? -5.713 8.075 3.967 1.00 95.19 99 ALA A O 1
ATOM 764 N N . PHE A 1 100 ? -3.706 7.102 4.283 1.00 93.50 100 PHE A N 1
ATOM 765 C CA . PHE A 1 100 ? -3.977 6.653 5.651 1.00 93.50 100 PHE A CA 1
ATOM 766 C C . PHE A 1 100 ? -2.845 6.991 6.642 1.00 93.50 100 PHE A C 1
ATOM 768 O O . PHE A 1 100 ? -2.174 6.083 7.158 1.00 93.50 100 PHE A O 1
ATOM 775 N N . PRO A 1 101 ? -2.690 8.285 6.992 1.00 89.69 101 PRO A N 1
ATOM 776 C CA . PRO A 1 101 ? -1.640 8.731 7.898 1.00 89.69 101 PRO A CA 1
ATOM 777 C C . PRO A 1 101 ? -1.794 8.061 9.255 1.00 89.69 101 PRO A C 1
ATOM 779 O O . PRO A 1 101 ? -2.906 7.975 9.784 1.00 89.69 101 PRO A O 1
ATOM 782 N N . MET A 1 102 ? -0.690 7.568 9.815 1.00 86.12 102 MET A N 1
ATOM 783 C CA . MET A 1 102 ? -0.662 6.866 11.104 1.00 86.12 102 MET A CA 1
ATOM 784 C C . MET A 1 102 ? -1.561 5.616 11.188 1.00 86.12 102 MET A C 1
ATOM 786 O O . MET A 1 102 ? -1.732 5.058 12.272 1.00 86.12 102 MET A O 1
ATOM 790 N N . GLY A 1 103 ? -2.112 5.130 10.070 1.00 86.75 103 GLY A N 1
ATOM 791 C CA . GLY A 1 103 ? -2.925 3.909 10.026 1.00 86.75 103 GLY A CA 1
ATOM 792 C C . GLY A 1 103 ? -2.143 2.656 9.649 1.00 86.75 103 GLY A C 1
ATOM 793 O O . GLY A 1 103 ? -2.492 1.548 10.069 1.00 86.75 103 GLY A O 1
ATOM 794 N N . MET A 1 104 ? -1.064 2.838 8.884 1.00 89.06 104 MET A N 1
ATOM 795 C CA . MET A 1 104 ? -0.301 1.760 8.258 1.00 89.06 104 MET A CA 1
ATOM 796 C C . MET A 1 104 ? 1.138 1.724 8.771 1.00 89.06 104 MET A C 1
ATOM 798 O O . MET A 1 104 ? 1.691 2.729 9.222 1.00 89.06 104 MET A O 1
ATOM 802 N N . GLN A 1 105 ? 1.736 0.540 8.750 1.00 87.88 105 GLN A N 1
ATOM 803 C CA . GLN A 1 105 ? 3.157 0.312 8.986 1.00 87.88 105 GLN A CA 1
ATOM 804 C C . GLN A 1 105 ? 3.838 0.079 7.650 1.00 87.88 105 GLN A C 1
ATOM 806 O O . GLN A 1 105 ? 3.228 -0.496 6.759 1.00 87.88 105 GLN A O 1
ATOM 811 N N . ILE A 1 106 ? 5.096 0.466 7.516 1.00 85.12 106 ILE A N 1
ATOM 812 C CA . ILE A 1 106 ? 5.873 0.203 6.302 1.00 85.12 106 ILE A CA 1
ATOM 813 C C . ILE A 1 106 ? 7.071 -0.684 6.622 1.00 85.12 106 ILE A C 1
ATOM 815 O O . ILE A 1 106 ? 7.718 -0.527 7.664 1.00 85.12 106 ILE A O 1
ATOM 819 N N . GLY A 1 107 ? 7.332 -1.638 5.736 1.00 78.00 107 GLY A N 1
ATOM 820 C CA . GLY A 1 107 ? 8.486 -2.522 5.780 1.00 78.00 107 GLY A CA 1
ATOM 821 C C . GLY A 1 107 ? 8.880 -3.003 4.386 1.00 78.00 107 GLY A C 1
ATOM 822 O O . GLY A 1 107 ? 8.281 -2.617 3.383 1.00 78.00 107 GLY A O 1
ATOM 823 N N . GLY A 1 108 ? 9.903 -3.851 4.326 1.00 66.81 108 GLY A N 1
ATOM 824 C CA . GLY A 1 108 ? 10.533 -4.241 3.063 1.00 66.81 108 GLY A CA 1
ATOM 825 C C . GLY A 1 108 ? 11.620 -3.258 2.616 1.00 66.81 108 GLY A C 1
ATOM 826 O O . GLY A 1 108 ? 11.700 -2.137 3.112 1.00 66.81 108 GLY A O 1
ATOM 827 N N . ALA A 1 109 ? 12.479 -3.744 1.715 1.00 56.91 109 ALA A N 1
ATOM 828 C CA . ALA A 1 109 ? 13.723 -3.129 1.251 1.00 56.91 109 ALA A CA 1
ATOM 829 C C . ALA A 1 109 ? 14.711 -2.752 2.378 1.00 56.91 109 ALA A C 1
ATOM 831 O O . ALA A 1 109 ? 14.585 -1.739 3.060 1.00 56.91 109 ALA A O 1
ATOM 832 N N . SER A 1 110 ? 15.790 -3.526 2.505 1.00 50.66 110 SER A N 1
ATOM 833 C CA . SER A 1 110 ? 16.938 -3.278 3.396 1.00 50.66 110 SER A CA 1
ATOM 834 C C . SER A 1 110 ? 17.707 -1.973 3.102 1.00 50.66 110 SER A C 1
ATOM 836 O O . SER A 1 110 ? 18.722 -1.690 3.735 1.00 50.66 110 SER A O 1
ATOM 838 N N . THR A 1 111 ? 17.244 -1.139 2.166 1.00 46.50 111 THR A N 1
ATOM 839 C CA . THR A 1 111 ? 17.822 0.173 1.857 1.00 46.50 111 THR A CA 1
ATOM 840 C C . THR A 1 111 ? 16.738 1.108 1.311 1.00 46.50 111 THR A C 1
ATOM 842 O O . THR A 1 111 ? 16.637 1.319 0.107 1.00 46.50 111 THR A O 1
ATOM 845 N N . VAL A 1 112 ? 15.900 1.674 2.184 1.00 52.66 112 VAL A N 1
ATOM 846 C CA . VAL A 1 112 ? 15.134 2.882 1.826 1.00 52.66 112 VAL A CA 1
ATOM 847 C C . VAL A 1 112 ? 16.162 3.996 1.579 1.00 52.66 112 VAL A C 1
ATOM 849 O O . VAL A 1 112 ? 17.002 4.227 2.458 1.00 52.66 112 VAL A O 1
ATOM 852 N N . PRO A 1 113 ? 16.189 4.656 0.407 1.00 49.91 113 PRO A N 1
ATOM 853 C CA . PRO A 1 113 ? 17.128 5.743 0.178 1.00 49.91 113 PRO A CA 1
ATOM 854 C C . PRO A 1 113 ? 16.890 6.864 1.201 1.00 49.91 113 PRO A C 1
ATOM 856 O O . PRO A 1 113 ? 15.772 7.179 1.600 1.00 49.91 113 PRO A O 1
ATOM 859 N N . ARG A 1 114 ? 17.985 7.455 1.686 1.00 50.72 114 ARG A N 1
ATOM 860 C CA . ARG A 1 114 ? 17.995 8.376 2.838 1.00 50.72 114 ARG A CA 1
ATOM 861 C C . ARG A 1 114 ? 17.046 9.580 2.683 1.00 50.72 114 ARG A C 1
ATOM 863 O O . ARG A 1 114 ? 16.616 10.127 3.694 1.00 50.72 114 ARG A O 1
ATOM 870 N N . SER A 1 115 ? 16.728 9.979 1.451 1.00 51.38 115 SER A N 1
ATOM 871 C CA . SER A 1 115 ? 15.867 11.119 1.107 1.00 51.38 115 SER A CA 1
ATOM 872 C C . SER A 1 115 ? 14.417 10.962 1.565 1.00 51.38 115 SER A C 1
ATOM 874 O O . SER A 1 115 ? 13.812 11.938 1.995 1.00 51.38 115 SER A O 1
ATOM 876 N N . SER A 1 116 ? 13.870 9.752 1.529 1.00 54.28 116 SER A N 1
ATOM 877 C CA . SER A 1 116 ? 12.468 9.479 1.870 1.00 54.28 116 SER A CA 1
ATOM 878 C C . SER A 1 116 ? 12.265 8.970 3.284 1.00 54.28 116 SER A C 1
ATOM 880 O O . SER A 1 116 ? 11.145 8.955 3.794 1.00 54.28 116 SER A O 1
ATOM 882 N N . HIS A 1 117 ? 13.361 8.629 3.959 1.00 60.53 117 HIS A N 1
ATOM 883 C CA . HIS A 1 117 ? 13.351 8.108 5.317 1.00 60.53 117 HIS A CA 1
ATOM 884 C C . HIS A 1 117 ? 12.618 9.036 6.299 1.00 60.53 117 HIS A C 1
ATOM 886 O O . HIS A 1 117 ? 11.841 8.554 7.115 1.00 60.53 117 HIS A O 1
ATOM 892 N N . LEU A 1 118 ? 12.804 10.359 6.201 1.00 52.31 118 LEU A N 1
ATOM 893 C CA . LEU A 1 118 ? 12.135 11.319 7.090 1.00 52.31 118 LEU A CA 1
ATOM 894 C C . LEU A 1 118 ? 10.617 11.369 6.865 1.00 52.31 118 LEU A C 1
ATOM 896 O O . LEU A 1 118 ? 9.863 11.217 7.823 1.00 52.31 118 LEU A O 1
ATOM 900 N N . THR A 1 119 ? 10.166 11.513 5.617 1.00 57.25 119 THR A N 1
ATOM 901 C CA . THR A 1 119 ? 8.734 11.567 5.277 1.00 57.25 119 THR A CA 1
ATOM 902 C C . THR A 1 119 ? 8.026 10.261 5.635 1.00 57.25 119 THR A C 1
ATOM 904 O O . THR A 1 119 ? 6.954 10.269 6.237 1.00 57.25 119 THR A O 1
ATOM 907 N N . ILE A 1 120 ? 8.665 9.122 5.351 1.00 61.19 120 ILE A N 1
ATOM 908 C CA . ILE A 1 120 ? 8.138 7.794 5.676 1.00 61.19 120 ILE A CA 1
ATOM 909 C C . ILE A 1 120 ? 8.025 7.597 7.195 1.00 61.19 120 ILE A C 1
ATOM 911 O O . ILE A 1 120 ? 7.005 7.100 7.674 1.00 61.19 120 ILE A O 1
ATOM 915 N N . LEU A 1 121 ? 9.038 8.008 7.966 1.00 60.31 121 LEU A N 1
ATOM 916 C CA . LEU A 1 121 ? 9.010 7.930 9.431 1.00 60.31 121 LEU A CA 1
ATOM 917 C C . LEU A 1 121 ? 7.903 8.789 10.052 1.00 60.31 121 LEU A C 1
ATOM 919 O O . LEU A 1 121 ? 7.364 8.411 11.088 1.00 60.31 121 LEU A O 1
ATOM 923 N N . GLN A 1 122 ? 7.582 9.934 9.446 1.00 60.56 122 GLN A N 1
ATOM 924 C CA . GLN A 1 122 ? 6.558 10.851 9.952 1.00 60.56 122 GLN A CA 1
ATOM 925 C C . GLN A 1 122 ? 5.130 10.399 9.620 1.00 60.56 122 GLN A C 1
ATOM 927 O O . GLN A 1 122 ? 4.219 10.669 10.399 1.00 60.56 122 GLN A O 1
ATOM 932 N N . ALA A 1 123 ? 4.925 9.725 8.484 1.00 64.69 123 ALA A N 1
ATOM 933 C CA . ALA A 1 123 ? 3.595 9.326 8.022 1.00 64.69 123 ALA A CA 1
ATOM 934 C C . ALA A 1 123 ? 3.179 7.912 8.472 1.00 64.69 123 ALA A C 1
ATOM 936 O O . ALA A 1 123 ? 1.987 7.632 8.642 1.00 64.69 123 ALA A O 1
ATOM 937 N N . ALA A 1 124 ? 4.138 7.004 8.677 1.00 68.56 124 ALA A N 1
ATOM 938 C CA . ALA A 1 124 ? 3.854 5.640 9.105 1.00 68.56 124 ALA A CA 1
ATOM 939 C C . ALA A 1 124 ? 3.573 5.558 10.611 1.00 68.56 124 ALA A C 1
ATOM 941 O O . ALA A 1 124 ? 4.335 6.050 11.437 1.00 68.56 124 ALA A O 1
ATOM 942 N N . SER A 1 125 ? 2.538 4.798 10.984 1.00 68.56 125 SER A N 1
ATOM 943 C CA . SER A 1 125 ? 2.261 4.458 12.391 1.00 68.56 125 SER A CA 1
ATOM 944 C C . SER A 1 125 ? 3.448 3.775 13.072 1.00 68.56 125 SER A C 1
ATOM 946 O O . SER A 1 125 ? 3.637 3.872 14.284 1.00 68.56 125 SER A O 1
ATOM 948 N N . ARG A 1 126 ? 4.228 3.033 12.278 1.00 70.75 126 ARG A N 1
ATOM 949 C CA . ARG A 1 126 ? 5.471 2.375 12.662 1.00 70.75 126 ARG A CA 1
ATOM 950 C C . ARG A 1 126 ? 6.263 2.027 11.405 1.00 70.75 126 ARG A C 1
ATOM 952 O O . ARG A 1 126 ? 5.688 1.552 10.429 1.00 70.75 126 ARG A O 1
ATOM 959 N N . VAL A 1 127 ? 7.581 2.164 11.464 1.00 57.38 127 VAL A N 1
ATOM 960 C CA . VAL A 1 127 ? 8.497 1.648 10.437 1.00 57.38 127 VAL A CA 1
ATOM 961 C C . VAL A 1 127 ? 9.151 0.371 10.966 1.00 57.38 127 VAL A C 1
ATOM 963 O O . VAL A 1 127 ? 9.623 0.345 12.105 1.00 57.38 127 VAL A O 1
ATOM 966 N N . ARG A 1 128 ? 9.159 -0.709 10.177 1.00 50.94 128 ARG A N 1
ATOM 967 C CA . ARG A 1 128 ? 9.954 -1.914 10.461 1.00 50.94 128 ARG A CA 1
ATOM 968 C C . ARG A 1 128 ? 10.939 -2.155 9.332 1.00 50.94 128 ARG A C 1
ATOM 970 O O . ARG A 1 128 ? 10.558 -2.575 8.246 1.00 50.94 128 ARG A O 1
ATOM 977 N N . ILE A 1 129 ? 12.215 -1.967 9.636 1.00 49.62 129 ILE A N 1
ATOM 978 C CA . ILE A 1 129 ? 13.303 -2.437 8.786 1.00 49.62 129 ILE A CA 1
ATOM 979 C C . ILE A 1 129 ? 13.521 -3.907 9.145 1.00 49.62 129 ILE A C 1
ATOM 981 O O . ILE A 1 129 ? 14.030 -4.214 10.221 1.00 49.62 129 ILE A O 1
ATOM 985 N N . VAL A 1 130 ? 13.088 -4.823 8.280 1.00 41.25 130 VAL A N 1
ATOM 986 C CA . VAL A 1 130 ? 13.497 -6.229 8.374 1.00 41.25 130 VAL A CA 1
ATOM 987 C C . VAL A 1 130 ? 14.761 -6.358 7.534 1.00 41.25 130 VAL A C 1
ATOM 989 O O . VAL A 1 130 ? 14.693 -6.438 6.312 1.00 41.25 130 VAL A O 1
ATOM 992 N N . ALA A 1 131 ? 15.925 -6.318 8.184 1.00 38.22 131 ALA A N 1
ATOM 993 C CA . ALA A 1 131 ? 17.119 -6.902 7.592 1.00 38.22 131 ALA A CA 1
ATOM 994 C C . ALA A 1 131 ? 16.899 -8.417 7.596 1.00 38.22 131 ALA A C 1
ATOM 996 O O . ALA A 1 131 ? 16.596 -8.979 8.651 1.00 38.22 131 ALA A O 1
ATOM 997 N N . ALA A 1 132 ? 17.008 -9.070 6.438 1.00 39.09 132 ALA A N 1
ATOM 998 C CA . ALA A 1 132 ? 17.139 -10.518 6.409 1.00 39.09 132 ALA A CA 1
ATOM 999 C C . ALA A 1 132 ? 18.307 -10.873 7.338 1.00 39.09 132 ALA A C 1
ATOM 1001 O O . ALA A 1 132 ? 19.435 -10.429 7.121 1.00 39.09 132 ALA A O 1
ATOM 1002 N N . THR A 1 133 ? 18.045 -11.591 8.426 1.00 32.59 133 THR A N 1
ATOM 1003 C CA . THR A 1 133 ? 19.113 -12.161 9.242 1.00 32.59 133 THR A CA 1
ATOM 1004 C C . THR A 1 133 ? 19.778 -13.242 8.403 1.00 32.59 133 THR A C 1
ATOM 1006 O O . THR A 1 133 ? 19.378 -14.401 8.454 1.00 32.59 133 THR A O 1
ATOM 1009 N N . SER A 1 134 ? 20.778 -12.871 7.604 1.00 39.47 134 SER A N 1
ATOM 1010 C CA . SER A 1 134 ? 21.700 -13.827 7.004 1.00 39.47 134 SER A CA 1
ATOM 1011 C C . SER A 1 134 ? 22.618 -14.352 8.109 1.00 39.47 134 SER A C 1
ATOM 1013 O O . SER A 1 134 ? 23.766 -13.931 8.246 1.00 39.47 134 SER A O 1
ATOM 1015 N N . THR A 1 135 ? 22.129 -15.268 8.939 1.00 34.88 135 THR A N 1
ATOM 1016 C CA . THR A 1 135 ? 23.037 -16.181 9.632 1.00 34.88 135 THR A CA 1
ATOM 1017 C C . THR A 1 135 ? 23.368 -17.294 8.652 1.00 34.88 135 THR A C 1
ATOM 1019 O O . THR A 1 135 ? 22.788 -18.376 8.699 1.00 34.88 135 THR A O 1
ATOM 1022 N N . ALA A 1 136 ? 24.292 -17.006 7.734 1.00 37.97 136 ALA A N 1
ATOM 1023 C CA . ALA A 1 136 ? 25.122 -18.055 7.172 1.00 37.97 136 ALA A CA 1
ATOM 1024 C C . ALA A 1 136 ? 25.864 -18.682 8.362 1.00 37.97 136 ALA A C 1
ATOM 1026 O O . ALA A 1 136 ? 26.754 -18.063 8.946 1.00 37.97 136 ALA A O 1
ATOM 1027 N N . GLY A 1 137 ? 25.417 -19.858 8.802 1.00 33.47 137 GLY A N 1
ATOM 1028 C CA . GLY A 1 137 ? 26.213 -20.687 9.701 1.00 33.47 137 GLY A CA 1
ATOM 1029 C C . GLY A 1 137 ? 27.524 -21.061 9.000 1.00 33.47 137 GLY A C 1
ATOM 1030 O O . GLY A 1 137 ? 27.539 -21.146 7.768 1.00 33.47 137 GLY A O 1
ATOM 1031 N N . PRO A 1 138 ? 28.630 -21.257 9.736 1.00 43.97 138 PRO A N 1
ATOM 1032 C CA . PRO A 1 138 ? 29.873 -21.688 9.117 1.00 43.97 138 PRO A CA 1
ATOM 1033 C C . PRO A 1 138 ? 29.648 -23.060 8.476 1.00 43.97 138 PRO A C 1
ATOM 1035 O O . PRO A 1 138 ? 29.113 -23.968 9.115 1.00 43.97 138 PRO A O 1
ATOM 1038 N N . ALA A 1 139 ? 30.020 -23.186 7.204 1.00 36.78 139 ALA A N 1
ATOM 1039 C CA . ALA A 1 139 ? 30.053 -24.465 6.513 1.00 36.78 139 ALA A CA 1
ATOM 1040 C C . ALA A 1 139 ? 30.988 -25.425 7.273 1.00 36.78 139 ALA A C 1
ATOM 1042 O O . ALA A 1 139 ? 32.121 -25.051 7.585 1.00 36.78 139 ALA A O 1
ATOM 1043 N N . MET A 1 140 ? 30.482 -26.619 7.601 1.00 39.53 140 MET A N 1
ATOM 1044 C CA . MET A 1 140 ? 31.300 -27.784 7.961 1.00 39.53 140 MET A CA 1
ATOM 1045 C C . MET A 1 140 ? 31.833 -28.449 6.697 1.00 39.53 140 MET A C 1
ATOM 1047 O O . MET A 1 140 ? 31.069 -28.489 5.705 1.00 39.53 140 MET A O 1
#